Protein AF-A0A382TI19-F1 (afdb_monomer)

Structure (mmCIF, N/CA/C/O backbone):
data_AF-A0A382TI19-F1
#
_entry.id   AF-A0A382TI19-F1
#
loop_
_atom_site.group_PDB
_atom_site.id
_atom_site.type_symbol
_atom_site.label_atom_id
_atom_site.label_alt_id
_atom_site.label_comp_id
_atom_site.label_asym_id
_atom_site.label_entity_id
_atom_site.label_seq_id
_atom_site.pdbx_PDB_ins_code
_atom_site.Cartn_x
_atom_site.Cartn_y
_atom_site.Cartn_z
_atom_site.occupancy
_atom_site.B_iso_or_equiv
_atom_site.auth_seq_id
_atom_site.auth_comp_id
_atom_site.auth_asym_id
_atom_site.auth_atom_id
_atom_site.pdbx_PDB_model_num
ATOM 1 N N . MET A 1 1 ? 18.637 -5.890 -8.398 1.00 69.06 1 MET A N 1
ATOM 2 C CA . MET A 1 1 ? 18.416 -5.959 -6.934 1.00 69.06 1 MET A CA 1
ATOM 3 C C . MET A 1 1 ? 18.224 -4.606 -6.245 1.00 69.06 1 MET A C 1
ATOM 5 O O . MET A 1 1 ? 17.1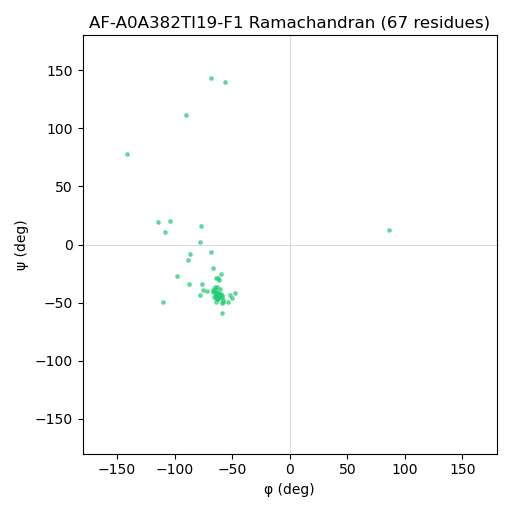74 -4.431 -5.648 1.00 69.06 1 MET A O 1
ATOM 9 N N . ARG A 1 2 ? 19.132 -3.616 -6.348 1.00 84.06 2 ARG A N 1
ATOM 10 C CA . ARG A 1 2 ? 19.007 -2.324 -5.617 1.00 84.06 2 ARG A CA 1
ATOM 11 C C . ARG A 1 2 ? 17.657 -1.602 -5.786 1.00 84.06 2 ARG A C 1
ATOM 13 O O . ARG A 1 2 ? 17.091 -1.127 -4.813 1.00 84.06 2 ARG A O 1
ATOM 20 N N . ARG A 1 3 ? 17.129 -1.547 -7.014 1.00 83.00 3 ARG A N 1
ATOM 21 C CA . ARG A 1 3 ? 15.827 -0.914 -7.300 1.00 83.00 3 ARG A CA 1
ATOM 22 C C . ARG A 1 3 ? 14.658 -1.668 -6.662 1.00 83.00 3 ARG A C 1
ATOM 24 O O . ARG A 1 3 ? 13.774 -1.036 -6.115 1.00 83.00 3 ARG A O 1
ATOM 31 N N . PHE A 1 4 ? 14.698 -2.999 -6.675 1.00 82.00 4 PHE A N 1
ATOM 32 C CA . PHE A 1 4 ? 13.666 -3.843 -6.072 1.00 82.00 4 PHE A CA 1
ATOM 33 C C . PHE A 1 4 ? 13.601 -3.655 -4.549 1.00 82.00 4 PHE A C 1
ATOM 35 O O . PHE A 1 4 ? 12.527 -3.415 -4.011 1.00 82.00 4 PHE A O 1
ATOM 42 N N . ALA A 1 5 ? 14.757 -3.663 -3.875 1.00 88.81 5 ALA A N 1
ATOM 43 C CA . ALA A 1 5 ? 14.840 -3.401 -2.437 1.00 88.81 5 ALA A CA 1
ATOM 44 C C . ALA A 1 5 ? 14.322 -2.000 -2.065 1.00 88.81 5 ALA A C 1
ATOM 46 O O . ALA A 1 5 ? 13.633 -1.847 -1.062 1.00 88.81 5 ALA A O 1
ATOM 47 N N . PHE A 1 6 ? 14.600 -0.990 -2.898 1.00 91.38 6 PHE A N 1
ATOM 48 C CA . PHE A 1 6 ? 14.066 0.359 -2.701 1.00 91.38 6 PHE A CA 1
ATOM 49 C C . PHE A 1 6 ? 12.535 0.405 -2.800 1.00 91.38 6 PHE A C 1
ATOM 51 O O . PHE A 1 6 ? 11.895 1.029 -1.960 1.00 91.38 6 PHE A O 1
ATOM 58 N N . VAL A 1 7 ? 11.941 -0.277 -3.788 1.00 90.06 7 VAL A N 1
ATOM 59 C CA . VAL A 1 7 ? 10.475 -0.362 -3.901 1.00 90.06 7 VAL A CA 1
ATOM 60 C C . VAL A 1 7 ? 9.871 -1.074 -2.690 1.00 90.06 7 VAL A C 1
ATOM 62 O O . VAL A 1 7 ? 8.875 -0.594 -2.159 1.00 90.06 7 VAL A O 1
ATOM 65 N N . GLY A 1 8 ? 10.499 -2.155 -2.216 1.00 90.50 8 GLY A N 1
ATOM 66 C CA . GLY A 1 8 ? 10.082 -2.844 -0.993 1.00 90.50 8 GLY A CA 1
ATOM 67 C C . GLY A 1 8 ? 10.083 -1.918 0.225 1.00 90.50 8 GLY A C 1
ATOM 68 O O . GLY A 1 8 ? 9.068 -1.804 0.900 1.00 90.50 8 GLY A O 1
ATOM 69 N N . LEU A 1 9 ? 11.176 -1.179 0.448 1.00 94.88 9 LEU A N 1
ATOM 70 C CA . LEU A 1 9 ? 11.260 -0.194 1.533 1.00 94.88 9 LEU A CA 1
ATOM 71 C C . LEU A 1 9 ? 10.184 0.891 1.424 1.00 94.88 9 LEU A C 1
ATOM 73 O O . LEU A 1 9 ? 9.544 1.218 2.419 1.00 94.88 9 LEU A O 1
ATOM 77 N N . ALA A 1 10 ? 9.964 1.435 0.225 1.00 93.25 10 ALA A N 1
ATOM 78 C CA . ALA A 1 10 ? 8.932 2.444 0.002 1.00 93.25 10 ALA A CA 1
ATOM 79 C C . ALA A 1 10 ? 7.531 1.899 0.319 1.00 93.25 10 ALA A C 1
ATOM 81 O O . ALA A 1 10 ? 6.750 2.576 0.982 1.00 93.25 10 ALA A O 1
ATOM 82 N N . ALA A 1 11 ? 7.231 0.667 -0.101 1.00 94.31 11 ALA A N 1
ATOM 83 C CA . ALA A 1 11 ? 5.961 0.012 0.192 1.00 94.31 11 ALA A CA 1
ATOM 84 C C . ALA A 1 11 ? 5.762 -0.201 1.699 1.00 94.31 11 ALA A C 1
ATOM 86 O O . ALA A 1 11 ? 4.696 0.117 2.210 1.00 94.31 11 ALA A O 1
ATOM 87 N N . THR A 1 12 ? 6.794 -0.644 2.425 1.00 96.12 12 THR A N 1
ATOM 88 C CA . THR A 1 12 ? 6.735 -0.822 3.886 1.00 96.12 12 THR A CA 1
ATOM 89 C C . THR A 1 12 ? 6.512 0.495 4.627 1.00 96.12 12 THR A C 1
ATOM 91 O O . THR A 1 12 ? 5.736 0.544 5.577 1.00 96.12 12 THR A O 1
ATOM 94 N N . VAL A 1 13 ? 7.161 1.581 4.195 1.00 97.62 13 VAL A N 1
ATOM 95 C CA . VAL A 1 13 ? 6.947 2.910 4.791 1.00 97.62 13 VAL A CA 1
ATOM 96 C C . VAL A 1 13 ? 5.512 3.388 4.560 1.00 97.62 13 VAL A C 1
ATOM 98 O O . VAL A 1 13 ? 4.899 3.932 5.477 1.00 97.62 13 VAL A O 1
ATOM 101 N N . ILE A 1 14 ? 4.970 3.170 3.358 1.00 96.25 14 ILE A N 1
ATOM 102 C CA . ILE A 1 14 ? 3.582 3.519 3.027 1.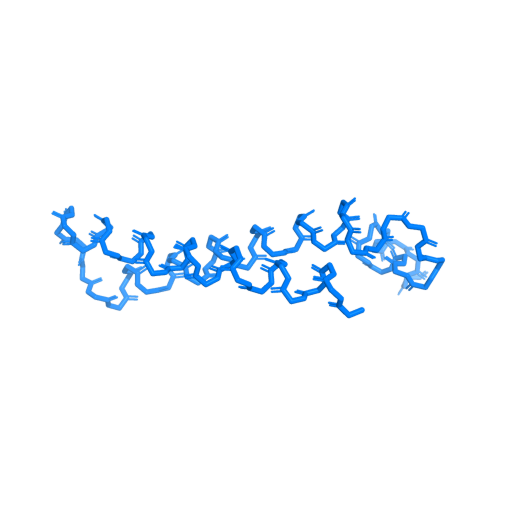00 96.25 14 ILE A CA 1
ATOM 103 C C . ILE A 1 14 ? 2.603 2.697 3.864 1.00 96.25 14 ILE A C 1
ATOM 105 O O . ILE A 1 14 ? 1.660 3.270 4.395 1.00 96.25 14 ILE A O 1
ATOM 109 N N . ASP A 1 15 ? 2.844 1.395 4.007 1.00 96.44 15 ASP A N 1
ATOM 110 C CA . ASP A 1 15 ? 2.000 0.478 4.774 1.00 96.44 15 ASP A CA 1
ATOM 111 C C . ASP A 1 15 ? 1.886 0.920 6.241 1.00 96.44 15 ASP A C 1
ATOM 113 O O . ASP A 1 15 ? 0.816 1.307 6.712 1.00 96.44 15 ASP A O 1
ATOM 117 N N . ILE A 1 16 ? 3.022 1.013 6.939 1.00 97.25 16 ILE A N 1
ATOM 118 C CA . ILE A 1 16 ? 3.058 1.418 8.350 1.00 97.25 16 ILE A CA 1
ATOM 119 C C . ILE A 1 16 ? 2.495 2.835 8.525 1.00 97.25 16 ILE A C 1
ATOM 121 O O . ILE A 1 16 ? 1.701 3.082 9.433 1.00 97.25 16 ILE A O 1
ATOM 125 N N . GLY A 1 17 ? 2.880 3.773 7.653 1.00 97.00 17 GLY A N 1
ATOM 126 C CA . GLY A 1 17 ? 2.417 5.158 7.724 1.00 97.00 17 GLY A CA 1
ATOM 127 C C . GLY A 1 17 ? 0.904 5.283 7.538 1.00 97.00 17 GLY A C 1
ATOM 128 O O . GLY A 1 17 ? 0.247 5.985 8.307 1.00 97.00 17 GLY A O 1
ATOM 129 N N . ALA A 1 18 ? 0.339 4.577 6.558 1.00 96.31 18 ALA A N 1
ATOM 130 C CA . ALA A 1 18 ? -1.098 4.563 6.309 1.00 96.31 18 ALA A CA 1
ATOM 131 C C . ALA A 1 18 ? -1.858 3.905 7.464 1.00 96.31 18 ALA A C 1
ATOM 133 O O . ALA A 1 18 ? -2.835 4.479 7.944 1.00 96.31 18 ALA A O 1
ATOM 134 N N . ALA A 1 19 ? -1.388 2.757 7.958 1.00 96.06 19 ALA A N 1
ATOM 135 C CA . ALA A 1 19 ? -2.006 2.056 9.078 1.00 96.06 19 ALA A CA 1
ATOM 136 C C . ALA A 1 19 ? -2.072 2.949 10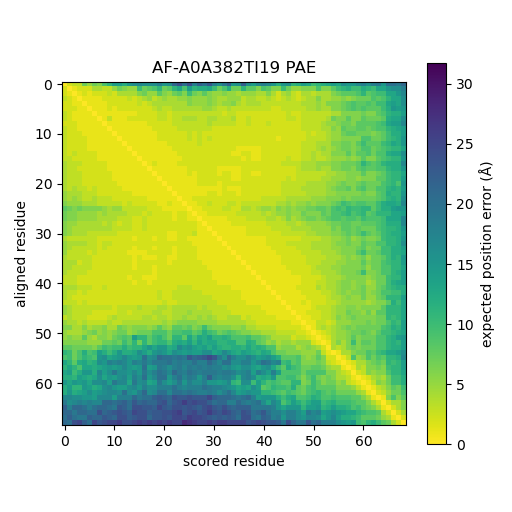.328 1.00 96.06 19 ALA A C 1
ATOM 138 O O . ALA A 1 19 ? -3.139 3.107 10.921 1.00 96.06 19 ALA A O 1
ATOM 139 N N . VAL A 1 20 ? -0.962 3.606 10.684 1.00 97.69 20 VAL A N 1
ATOM 140 C CA . VAL A 1 20 ? -0.900 4.515 11.839 1.00 97.69 20 VAL A CA 1
ATOM 141 C C . VAL A 1 20 ? -1.836 5.710 11.664 1.00 97.69 20 VAL A C 1
ATOM 143 O O . VAL A 1 20 ? -2.589 6.023 12.585 1.00 97.69 20 VAL A O 1
ATOM 146 N N . LEU A 1 21 ? -1.838 6.363 10.497 1.00 97.88 21 LEU A N 1
ATOM 147 C CA . LEU A 1 21 ? -2.715 7.511 10.235 1.00 97.88 21 LEU A CA 1
ATOM 148 C C . LEU A 1 21 ? -4.196 7.129 10.312 1.00 97.88 21 LEU A C 1
ATOM 150 O O . LEU A 1 21 ? -4.987 7.840 10.927 1.00 97.88 21 LEU A O 1
ATOM 154 N N . LEU A 1 22 ? -4.576 5.993 9.730 1.00 96.88 22 LEU A N 1
ATOM 155 C CA . LEU A 1 22 ? -5.956 5.512 9.750 1.00 96.88 22 LEU A CA 1
ATOM 156 C C . LEU A 1 22 ? -6.403 5.142 11.170 1.00 96.88 22 LEU A C 1
ATOM 158 O O . LEU A 1 22 ? -7.516 5.484 11.570 1.00 96.88 22 LEU A O 1
ATOM 162 N N . MET A 1 23 ? -5.532 4.518 11.966 1.00 97.12 23 MET A N 1
ATOM 163 C CA . MET A 1 23 ? -5.818 4.253 13.380 1.00 97.12 23 MET A CA 1
ATOM 164 C C . MET A 1 23 ? -5.956 5.549 14.190 1.00 97.12 23 MET A C 1
ATOM 166 O O . MET A 1 23 ? -6.849 5.648 15.028 1.00 97.12 23 MET A O 1
ATOM 170 N N . GLN A 1 24 ? -5.140 6.573 13.915 1.00 97.12 24 GLN A N 1
ATOM 171 C CA . GLN A 1 24 ? -5.274 7.896 14.544 1.00 97.12 24 GLN A CA 1
ATOM 172 C C . GLN A 1 24 ? -6.597 8.591 14.189 1.00 97.12 24 GLN A C 1
ATOM 174 O O . GLN A 1 24 ? -7.125 9.350 14.997 1.00 97.12 24 GLN A O 1
ATOM 179 N N . MET A 1 25 ? -7.165 8.302 13.016 1.00 96.88 25 MET A N 1
ATOM 180 C CA . MET A 1 25 ? -8.499 8.763 12.608 1.00 96.88 25 MET A CA 1
ATOM 181 C C . MET A 1 25 ? -9.643 7.958 13.251 1.00 96.88 25 MET A C 1
ATOM 183 O O . MET A 1 25 ? -10.810 8.222 12.969 1.00 96.88 25 MET A O 1
ATOM 187 N N . GLY A 1 26 ? -9.330 6.986 14.112 1.00 96.12 26 GLY A N 1
ATOM 188 C CA . GLY A 1 26 ? -10.310 6.180 14.837 1.00 96.12 26 GLY A CA 1
ATOM 189 C C . GLY A 1 26 ? -10.816 4.961 14.069 1.00 96.12 26 GLY A C 1
ATOM 190 O O . GLY A 1 26 ? -11.802 4.353 14.489 1.00 96.12 26 GLY A O 1
ATOM 191 N N . LEU A 1 27 ? -10.176 4.579 12.955 1.00 96.06 27 LEU A N 1
ATOM 192 C CA . LEU A 1 27 ? -10.550 3.345 12.271 1.00 96.06 27 LEU A CA 1
ATOM 193 C C . LEU A 1 27 ? -10.185 2.121 13.128 1.00 96.06 27 LEU A C 1
ATOM 195 O O . LEU A 1 27 ? -9.111 2.088 13.736 1.00 96.06 27 LEU A O 1
ATOM 199 N N . PRO A 1 28 ? -11.025 1.068 13.117 1.00 96.44 28 PRO A N 1
ATOM 200 C CA . PRO A 1 28 ? -10.663 -0.219 13.693 1.00 96.44 28 PRO A CA 1
ATOM 201 C C . PRO A 1 28 ? -9.373 -0.756 13.069 1.00 96.44 28 PRO A C 1
ATOM 203 O O . PRO A 1 28 ? -9.198 -0.692 11.850 1.00 96.44 28 PRO A O 1
ATOM 206 N N . THR A 1 29 ? -8.510 -1.356 13.891 1.00 93.88 29 THR A N 1
ATOM 207 C CA . THR A 1 29 ? -7.184 -1.860 13.492 1.00 93.88 29 THR A CA 1
ATOM 208 C C . THR A 1 29 ? -7.240 -2.741 12.246 1.00 93.88 29 THR A C 1
ATOM 210 O O . THR A 1 29 ? -6.473 -2.522 11.317 1.00 93.88 29 THR A O 1
ATOM 213 N N . ALA A 1 30 ? -8.192 -3.677 12.181 1.00 95.69 30 ALA A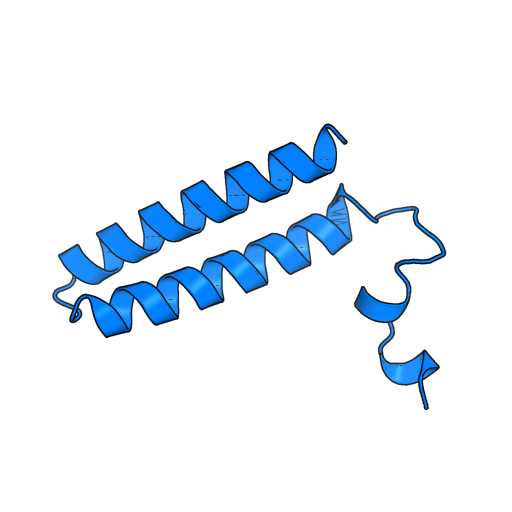 N 1
ATOM 214 C CA . ALA A 1 30 ? -8.345 -4.570 11.031 1.00 95.69 30 ALA A CA 1
ATOM 215 C C . ALA A 1 30 ? -8.688 -3.820 9.732 1.00 95.69 30 ALA A C 1
ATOM 217 O O . ALA A 1 30 ? -8.219 -4.182 8.659 1.00 95.69 30 ALA A O 1
ATOM 218 N N . MET A 1 31 ? -9.496 -2.759 9.817 1.00 95.94 31 MET A N 1
ATOM 219 C CA . MET A 1 31 ? -9.884 -1.976 8.644 1.00 95.94 31 MET A CA 1
ATOM 220 C C . MET A 1 31 ? -8.738 -1.071 8.181 1.00 95.94 31 MET A C 1
ATOM 222 O O . MET A 1 31 ? -8.498 -0.952 6.983 1.00 95.94 31 MET A O 1
ATOM 226 N N . ALA A 1 32 ? -8.006 -0.475 9.127 1.00 95.81 32 ALA A N 1
ATOM 227 C CA . ALA A 1 32 ? -6.802 0.300 8.841 1.00 95.81 32 ALA A CA 1
ATOM 228 C C . ALA A 1 32 ? -5.717 -0.557 8.169 1.00 95.81 32 ALA A C 1
ATOM 230 O O . ALA A 1 32 ? -5.123 -0.114 7.191 1.00 95.81 32 ALA A O 1
ATOM 231 N N . ASP A 1 33 ? -5.516 -1.786 8.647 1.00 95.62 33 ASP A N 1
ATOM 232 C CA . ASP A 1 33 ? -4.538 -2.738 8.110 1.00 95.62 33 ASP A CA 1
ATOM 233 C C . ASP A 1 33 ? -4.863 -3.149 6.666 1.00 95.62 33 ASP A C 1
ATOM 235 O O . ASP A 1 33 ? -4.040 -3.006 5.766 1.00 95.62 33 ASP A O 1
ATOM 239 N N . VAL A 1 34 ? -6.113 -3.543 6.397 1.00 97.56 34 VAL A N 1
ATOM 240 C CA . VAL A 1 34 ? -6.547 -3.894 5.034 1.00 97.56 34 VAL A CA 1
ATOM 241 C C . VAL A 1 34 ? -6.361 -2.718 4.070 1.00 97.56 34 VAL A C 1
ATOM 243 O O . VAL A 1 34 ? -5.877 -2.903 2.952 1.00 97.56 34 VAL A O 1
ATOM 246 N N . LEU A 1 35 ? -6.720 -1.501 4.485 1.00 96.62 35 LEU A N 1
ATOM 247 C CA . LEU A 1 35 ? -6.551 -0.307 3.655 1.00 96.62 35 LEU A CA 1
ATOM 248 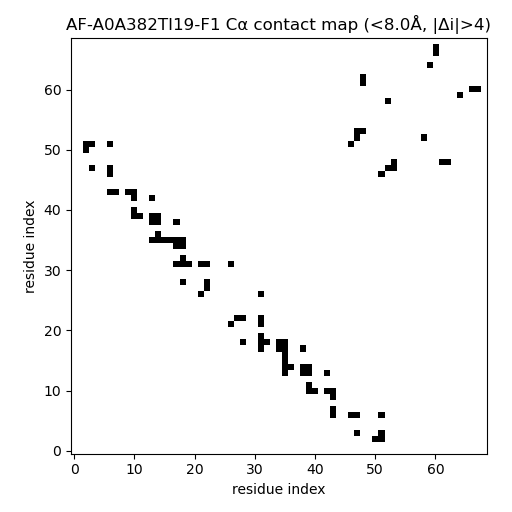C C . LEU A 1 35 ? -5.074 0.029 3.415 1.00 96.62 35 LEU A C 1
ATOM 250 O O . LEU A 1 35 ? -4.705 0.378 2.291 1.00 96.62 35 LEU A O 1
ATOM 254 N N . ALA A 1 36 ? -4.231 -0.100 4.438 1.00 95.56 36 ALA A N 1
ATOM 255 C CA . ALA A 1 36 ? -2.795 0.123 4.337 1.00 95.56 36 ALA A CA 1
ATOM 256 C C . ALA A 1 36 ? -2.132 -0.864 3.364 1.00 95.56 36 ALA A C 1
ATOM 258 O O . ALA A 1 36 ? -1.436 -0.431 2.441 1.00 95.56 36 ALA A O 1
ATOM 259 N N . LEU A 1 37 ? -2.471 -2.153 3.458 1.00 96.62 37 LEU A N 1
ATOM 260 C CA . LEU A 1 37 ? -1.986 -3.192 2.549 1.00 96.62 37 LEU A CA 1
ATOM 261 C C . LEU A 1 37 ? -2.388 -2.922 1.097 1.00 96.62 37 LEU A C 1
ATOM 263 O O . LEU A 1 37 ? -1.572 -3.067 0.182 1.00 96.62 3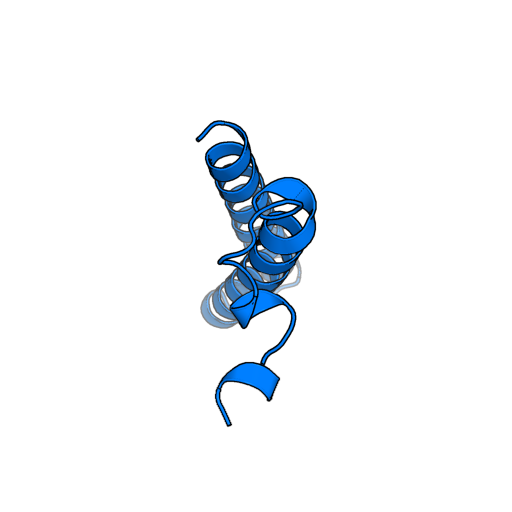7 LEU A O 1
ATOM 267 N N . VAL A 1 38 ? -3.632 -2.490 0.864 1.00 96.75 38 VAL A N 1
ATOM 268 C CA . VAL A 1 38 ? -4.104 -2.119 -0.478 1.00 96.75 38 VAL A CA 1
ATOM 269 C C . VAL A 1 38 ? -3.298 -0.940 -1.027 1.00 96.75 38 VAL A C 1
ATOM 271 O O . VAL A 1 38 ? -2.832 -0.993 -2.169 1.00 96.75 38 VAL A O 1
ATOM 274 N N . LEU A 1 39 ? -3.080 0.105 -0.225 1.00 95.19 39 LEU A N 1
ATOM 275 C CA . LEU A 1 39 ? -2.289 1.271 -0.628 1.00 95.19 39 LEU A CA 1
ATOM 276 C C . LEU A 1 39 ? -0.836 0.893 -0.936 1.00 95.19 39 LEU A C 1
ATOM 278 O O . LEU A 1 39 ? -0.302 1.289 -1.977 1.00 95.19 39 LEU A O 1
ATOM 282 N N . ALA A 1 40 ? -0.216 0.087 -0.077 1.00 95.44 40 ALA A N 1
ATOM 283 C CA . ALA A 1 40 ? 1.147 -0.392 -0.253 1.00 95.44 40 ALA A CA 1
ATOM 284 C C . ALA A 1 40 ? 1.286 -1.244 -1.522 1.00 95.44 40 ALA A C 1
ATOM 286 O O . ALA A 1 40 ? 2.222 -1.040 -2.297 1.00 95.44 40 ALA A O 1
ATOM 287 N N . ALA A 1 41 ? 0.333 -2.138 -1.799 1.00 93.81 41 ALA A N 1
ATOM 288 C CA . ALA A 1 41 ? 0.336 -2.971 -3.000 1.00 93.81 41 ALA A CA 1
ATOM 289 C C . ALA A 1 41 ? 0.204 -2.141 -4.288 1.00 93.81 41 ALA A C 1
ATOM 291 O O . ALA A 1 41 ? 0.940 -2.365 -5.254 1.00 93.81 41 ALA A O 1
ATOM 292 N N . VAL A 1 42 ? -0.689 -1.145 -4.305 1.00 93.88 42 VAL A N 1
ATOM 293 C CA . VAL A 1 42 ? -0.852 -0.234 -5.451 1.00 93.88 42 VAL A CA 1
ATOM 294 C C . VAL A 1 42 ? 0.419 0.593 -5.672 1.00 93.88 42 VAL A C 1
ATOM 296 O O . VAL A 1 42 ? 0.906 0.705 -6.804 1.00 93.88 42 VAL A O 1
ATOM 299 N N . ALA A 1 43 ? 1.008 1.128 -4.602 1.00 91.81 43 ALA A N 1
ATOM 300 C CA . ALA A 1 43 ? 2.261 1.871 -4.675 1.00 91.81 43 ALA A CA 1
ATOM 301 C C . ALA A 1 43 ? 3.418 0.987 -5.169 1.00 91.81 43 ALA A C 1
ATOM 303 O O . ALA A 1 43 ? 4.132 1.366 -6.098 1.00 91.81 43 ALA A O 1
ATOM 304 N N . ALA A 1 44 ? 3.568 -0.221 -4.625 1.00 89.94 44 ALA A N 1
ATOM 305 C CA . ALA A 1 44 ? 4.599 -1.169 -5.034 1.00 89.94 44 ALA A CA 1
ATOM 306 C C . ALA A 1 44 ? 4.459 -1.549 -6.511 1.00 89.94 44 ALA A C 1
ATOM 308 O O . ALA A 1 44 ? 5.442 -1.516 -7.253 1.00 89.94 44 ALA A O 1
ATOM 309 N N . ARG A 1 45 ? 3.236 -1.842 -6.974 1.00 87.19 45 ARG A N 1
ATOM 310 C CA . ARG A 1 45 ? 2.974 -2.166 -8.381 1.00 87.19 45 ARG A CA 1
ATOM 311 C C . ARG A 1 45 ? 3.387 -1.020 -9.301 1.00 87.19 45 ARG A C 1
ATOM 313 O O . ARG A 1 45 ? 4.139 -1.241 -10.249 1.00 87.19 45 ARG A O 1
ATOM 320 N N . THR A 1 46 ? 2.954 0.204 -9.002 1.00 86.88 46 THR A N 1
ATOM 321 C CA . THR A 1 46 ? 3.283 1.381 -9.824 1.00 86.88 46 THR A CA 1
ATOM 322 C C . THR A 1 46 ? 4.781 1.704 -9.815 1.00 86.88 46 THR A C 1
ATOM 324 O O . THR A 1 46 ? 5.342 2.076 -10.849 1.00 86.88 46 THR A O 1
ATOM 327 N N . LEU A 1 47 ? 5.471 1.515 -8.688 1.00 86.06 47 LEU A N 1
ATOM 328 C CA . LEU A 1 47 ? 6.923 1.689 -8.601 1.00 86.06 47 LEU A CA 1
ATOM 329 C C . LEU A 1 47 ? 7.691 0.577 -9.323 1.00 86.06 47 LEU A C 1
ATOM 331 O O . LEU A 1 47 ? 8.692 0.854 -9.990 1.00 86.06 47 LEU A O 1
ATOM 335 N N . HIS A 1 48 ? 7.251 -0.677 -9.235 1.00 85.69 48 HIS A N 1
ATOM 336 C CA . HIS A 1 48 ? 7.865 -1.765 -9.989 1.00 85.69 48 HIS A CA 1
ATOM 337 C C . HIS A 1 48 ? 7.695 -1.556 -11.493 1.00 85.69 48 HIS A C 1
ATOM 339 O O . HIS A 1 48 ? 8.679 -1.681 -12.222 1.00 85.69 48 HIS A O 1
ATOM 345 N N . GLU A 1 49 ? 6.512 -1.131 -11.940 1.00 81.75 49 GLU A N 1
ATOM 346 C CA . GLU A 1 49 ? 6.233 -0.749 -13.328 1.00 81.75 49 GLU A CA 1
ATOM 347 C C . GLU A 1 49 ? 7.203 0.305 -13.862 1.00 81.75 49 GLU A C 1
ATOM 349 O O . GLU A 1 49 ? 7.760 0.134 -14.953 1.00 81.75 49 GLU A O 1
ATOM 354 N N . LYS A 1 50 ? 7.396 1.381 -13.089 1.00 80.44 50 LYS A N 1
ATOM 355 C CA . LYS A 1 50 ? 8.118 2.586 -13.517 1.00 80.44 50 LYS A CA 1
ATOM 356 C C . LYS A 1 50 ? 9.623 2.535 -13.283 1.00 80.44 50 LYS A C 1
ATOM 358 O O . LYS A 1 50 ? 10.367 3.114 -14.061 1.00 80.44 50 LYS A O 1
ATOM 363 N N . ILE A 1 51 ? 10.090 1.889 -12.217 1.00 79.69 51 ILE A N 1
ATOM 364 C CA . ILE A 1 51 ? 11.500 1.947 -11.794 1.00 79.69 51 ILE A CA 1
ATOM 365 C C . ILE A 1 51 ? 12.189 0.606 -12.016 1.00 79.69 51 ILE A C 1
ATOM 367 O O . ILE A 1 51 ? 13.293 0.538 -12.569 1.00 79.69 51 ILE A O 1
ATOM 371 N N . THR A 1 52 ? 11.558 -0.468 -11.542 1.00 75.00 52 THR A N 1
ATOM 372 C CA . THR A 1 52 ? 12.205 -1.784 -11.499 1.00 75.00 52 THR A CA 1
ATOM 373 C C . THR A 1 52 ? 12.201 -2.442 -12.872 1.00 75.00 52 THR A C 1
ATOM 375 O O . THR A 1 52 ? 13.233 -2.946 -13.301 1.00 75.00 52 THR A O 1
ATOM 378 N N . LEU A 1 53 ? 11.075 -2.372 -13.579 1.00 75.69 53 LEU A N 1
ATOM 379 C CA . LEU A 1 53 ? 10.817 -3.126 -14.804 1.00 75.69 53 LEU A CA 1
ATOM 380 C C . LEU A 1 53 ? 10.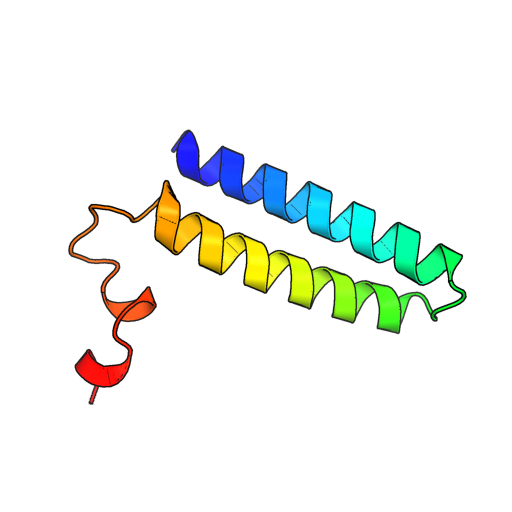833 -2.250 -16.062 1.00 75.69 53 LEU A C 1
ATOM 382 O O . LEU A 1 53 ? 10.409 -2.695 -17.124 1.00 75.69 53 LEU A O 1
ATOM 386 N N . ILE A 1 54 ? 11.290 -0.992 -15.969 1.00 71.44 54 ILE A N 1
ATOM 387 C CA . ILE A 1 54 ? 11.187 0.017 -17.044 1.00 71.44 54 ILE A CA 1
ATOM 388 C C . ILE A 1 54 ? 11.628 -0.512 -18.422 1.00 71.44 54 ILE A C 1
ATOM 390 O O . ILE A 1 54 ? 10.895 -0.340 -19.395 1.00 71.44 54 ILE A O 1
ATOM 394 N N . ASN A 1 55 ? 12.718 -1.282 -18.458 1.00 67.81 55 ASN A N 1
ATOM 395 C CA . ASN A 1 55 ? 13.320 -1.842 -19.672 1.00 67.81 55 ASN A CA 1
ATOM 396 C C . ASN A 1 55 ? 13.257 -3.376 -19.730 1.00 67.81 55 ASN A C 1
ATOM 398 O O . ASN A 1 55 ? 14.055 -3.985 -20.434 1.00 67.81 55 ASN A O 1
ATOM 402 N N . ASP A 1 56 ? 12.373 -4.007 -18.957 1.00 69.31 56 ASP A N 1
ATOM 403 C CA . ASP A 1 56 ? 12.281 -5.464 -18.924 1.00 69.31 56 ASP A CA 1
ATOM 404 C C . ASP A 1 56 ? 11.272 -5.965 -19.981 1.00 69.31 56 ASP A C 1
ATOM 406 O O . ASP A 1 56 ? 10.065 -5.727 -19.837 1.00 69.31 56 ASP A O 1
ATOM 410 N N . PRO A 1 57 ? 11.725 -6.649 -21.053 1.00 66.19 57 PRO A N 1
ATOM 411 C CA . PRO A 1 57 ? 10.840 -7.163 -22.095 1.00 66.19 57 PRO A CA 1
ATOM 412 C C . PRO A 1 57 ? 9.904 -8.279 -21.598 1.00 66.19 57 PRO A C 1
ATOM 414 O O . PRO A 1 57 ? 8.855 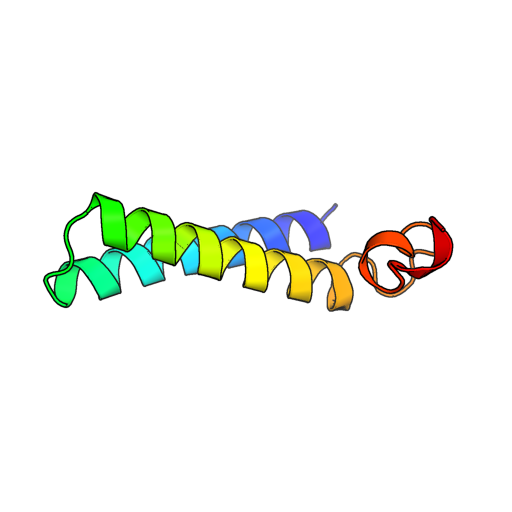-8.495 -22.215 1.00 66.19 57 PRO A O 1
ATOM 417 N N . HIS A 1 58 ? 10.228 -8.940 -20.480 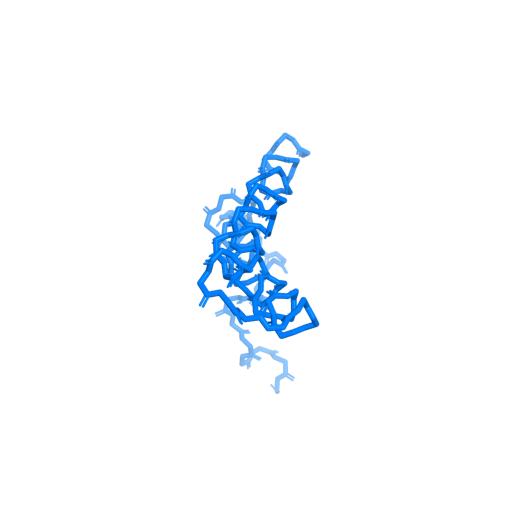1.00 65.81 58 HIS A N 1
ATOM 418 C CA . HIS A 1 58 ? 9.422 -10.000 -19.867 1.00 65.81 58 HIS A CA 1
ATOM 419 C C . HIS A 1 58 ? 8.384 -9.469 -18.867 1.00 65.81 58 HIS A C 1
ATOM 421 O O . HIS A 1 58 ? 7.430 -10.170 -18.540 1.00 65.81 58 HIS A O 1
ATOM 427 N N . ALA A 1 59 ? 8.474 -8.203 -18.449 1.00 64.50 59 ALA A N 1
ATOM 428 C CA . ALA A 1 59 ? 7.499 -7.551 -17.565 1.00 64.50 59 ALA A CA 1
ATOM 429 C C . ALA A 1 59 ? 6.195 -7.125 -18.267 1.00 64.50 59 ALA A C 1
ATOM 431 O O . ALA A 1 59 ? 5.416 -6.316 -17.753 1.00 64.50 59 ALA A O 1
ATOM 432 N N . ARG A 1 60 ? 5.943 -7.658 -19.467 1.00 63.97 60 ARG A N 1
ATOM 433 C CA . ARG A 1 60 ? 4.807 -7.284 -20.311 1.00 63.97 60 ARG A CA 1
ATOM 434 C C . ARG A 1 60 ? 3.459 -7.605 -19.651 1.00 63.97 60 ARG A C 1
ATOM 436 O O . ARG A 1 60 ? 2.515 -6.859 -19.867 1.00 63.97 60 ARG A O 1
ATOM 443 N N . TRP A 1 61 ? 3.397 -8.621 -18.785 1.00 67.19 61 TRP A N 1
ATOM 444 C CA . TRP A 1 61 ? 2.204 -9.006 -18.013 1.00 67.19 61 TRP A CA 1
ATOM 445 C C . TRP A 1 61 ? 1.694 -7.926 -17.059 1.00 67.19 61 TRP A C 1
ATOM 447 O O . TRP A 1 61 ? 0.493 -7.806 -16.840 1.00 67.19 61 TRP A O 1
ATOM 457 N N . ILE A 1 62 ? 2.597 -7.092 -16.551 1.00 67.69 62 ILE A N 1
ATOM 458 C CA . ILE A 1 62 ? 2.264 -5.983 -15.661 1.00 67.69 62 ILE A CA 1
ATOM 459 C C . ILE A 1 62 ? 1.646 -4.800 -16.437 1.00 67.69 62 ILE A C 1
ATOM 461 O O . ILE A 1 62 ? 0.758 -4.123 -15.918 1.00 67.69 62 ILE A O 1
ATOM 465 N N . ARG A 1 63 ? 2.091 -4.562 -17.685 1.00 66.19 63 ARG A N 1
ATOM 466 C CA . ARG A 1 63 ? 1.676 -3.414 -18.523 1.00 66.19 63 ARG A CA 1
ATOM 467 C C . ARG A 1 63 ? 0.579 -3.735 -19.537 1.00 66.19 63 ARG A C 1
ATOM 469 O O . ARG A 1 63 ? -0.131 -2.833 -19.966 1.00 66.19 63 ARG A O 1
ATOM 476 N N . ASN A 1 64 ? 0.485 -4.984 -19.982 1.00 61.19 64 ASN A N 1
ATOM 477 C CA . ASN A 1 64 ? -0.315 -5.391 -21.130 1.00 61.19 64 ASN A CA 1
ATOM 478 C C . ASN A 1 64 ? -0.981 -6.748 -20.842 1.00 61.19 64 ASN A C 1
ATOM 480 O O . ASN A 1 64 ? -0.540 -7.799 -21.299 1.00 61.19 64 ASN A O 1
ATOM 484 N N . ILE A 1 65 ? -2.061 -6.715 -20.055 1.00 57.62 65 ILE A N 1
ATOM 485 C CA . ILE A 1 65 ? -2.864 -7.898 -19.684 1.00 57.62 65 ILE A CA 1
ATOM 486 C C . ILE A 1 65 ? -3.448 -8.608 -20.921 1.00 57.62 65 ILE A C 1
ATOM 488 O O . ILE A 1 65 ? -3.657 -9.815 -20.903 1.00 57.62 65 ILE A O 1
ATOM 492 N N . LYS A 1 66 ? -3.640 -7.883 -22.031 1.00 56.59 66 LYS A N 1
ATOM 493 C CA . LYS A 1 66 ? -4.241 -8.398 -23.273 1.00 56.59 66 LYS A CA 1
ATOM 494 C C . LYS A 1 66 ? -3.396 -9.424 -24.041 1.00 56.59 66 LYS A C 1
ATOM 496 O O . LYS A 1 66 ? -3.876 -9.944 -25.034 1.00 56.59 66 LYS A O 1
ATOM 501 N N . VAL A 1 67 ? -2.153 -9.693 -23.635 1.00 53.66 67 VAL A N 1
ATOM 502 C CA . VAL A 1 67 ? -1.259 -10.635 -24.344 1.00 53.66 67 VAL A CA 1
ATOM 503 C C . VAL A 1 67 ? -1.469 -12.090 -23.885 1.00 53.66 67 VAL A C 1
ATOM 505 O O . VAL A 1 67 ? -0.916 -13.001 -24.487 1.00 53.66 67 VAL A O 1
ATOM 508 N N . PHE A 1 68 ? -2.268 -12.319 -22.837 1.00 54.31 68 PHE A N 1
ATOM 509 C CA . PHE A 1 68 ? -2.591 -13.657 -22.315 1.00 54.31 68 PHE A CA 1
ATOM 510 C C . PHE A 1 68 ? -3.999 -14.144 -22.699 1.00 54.31 68 PHE A C 1
ATOM 512 O O . PHE A 1 68 ? -4.536 -15.026 -22.032 1.00 54.31 68 PHE A O 1
ATOM 519 N N . VAL A 1 69 ? -4.596 -13.556 -23.742 1.00 52.59 69 VAL A N 1
ATOM 520 C CA . VAL A 1 69 ? -5.873 -13.986 -24.337 1.00 52.59 69 VAL A CA 1
ATOM 521 C C . VAL A 1 69 ? -5.614 -14.538 -25.728 1.00 52.59 69 VAL A C 1
ATOM 523 O O . VAL A 1 69 ? -4.842 -13.882 -26.463 1.00 52.59 69 VAL A O 1
#

Secondary structure (DSSP, 8-state):
-HHHHHHHHHHHHHHHHHHHHHHHTT--HHHHHHHHHHHHHHHHHHHIIIIISTT-TTTHHHH-GGGG-

Sequence (69 aa):
MRRFAFVGLAATVIDIGAAVLLMQMGLPTAMADVLALVLAAVAARTLHEKITLINDPHARWIRNIKVFV

Radius of gyration: 14.82 Å; Cα contacts (8 Å, |Δi|>4): 51; chains: 1; bounding box: 30×23×39 Å

Organism: NCBI:txid408172

Solvent-accessible surface area (backbone atoms only — not comparable to full-atom values): 3788 Å² total; per-residue (Å²): 107,73,58,54,55,49,37,51,53,53,22,52,52,44,22,56,52,41,24,53,54,35,38,75,73,68,42,56,66,73,60,16,43,56,52,11,51,52,52,17,50,54,50,33,51,56,42,38,55,64,66,59,36,63,87,42,84,82,50,42,67,82,80,43,68,76,76,82,112

InterPro domains:
  IPR007267 GtrA/DPMS, transmembrane domain [PF04138] (3-64)

Foldseek 3Di:
DVLLVVLVVVLVCQLVVQLVVCVVVVDDSVVSNVVSNVRSVVSSLVSCCVPVCVPPPVCCCSVPVPVVD

Mean predicted aligned error: 6.52 Å

pLDDT: mean 85.09, std 13.88, range [52.59, 97.88]

Nearest PDB structures (foldseek):
  5mm0-assembly1_A  TM=9.640E-01  e=4.648E-01  Pyrococcus furiosus DSM 3638
  5mm1-assembly1_A  TM=9.761E-01  e=7.352E-01  Pyrococcus furiosus DSM 3638